Protein AF-A0A8S3QAY2-F1 (afdb_monomer_lite)

Sequence (159 aa):
MSTQTLTEGNKLIISCIGQSYPNITNHDVKWTKHNNETFNRVGVQLVIDNVNRVDNGTFVCSVFLQLTPSVGQSVNVTGRTTVEVDILYRPDVTISPFRDSYKVIENTTNLDLTCNVTDANPAVTSYRWYKDGVKVSTAATYFIPRFTDIIQEVIHVMP

InterPro domains:
  IPR003599 Immunoglobulin domain subtype [SM00409] (1-86)
  IPR007110 Immunoglobulin-like domain [PS50835] (1-78)
  IPR007110 Immunoglobulin-like domain [PS50835] (91-133)
  IPR013783 Immunoglobulin-like fold [G3DSA:2.60.40.10] (1-94)
  IPR013783 Immunoglobulin-like fold [G3DSA:2.60.40.10] (99-152)
  IPR036179 Immunoglobulin-like domain superfamily [SSF48726] (2-93)
  IPR036179 Immunoglobulin-like domain superfamily [SSF48726] (83-149)
  IPR051275 Cellular adhesion and signaling domain-containing protein [PTHR11640] (77-138)

pLDDT: mean 84.82, std 16.23, range [32.09, 97.81]

Radius of gyration: 26.42 Å; chains: 1; bounding box: 57×22×81 Å

Foldseek 3Di:
DAEAEEEFQAKDKDFQADDDVVHFFQQQKWKDFPPDPPDIDTGRIDIDHGDDPVNFFKMKIKGWDWADDPDDDIDIDIDMDMYGYHYFYAWDKDWPPDDQDDPDDAQPDKDKIAIDTPDGVPDDDWDWDDDPNHTQDTDRIDIDHGPHDDDPDDDDDDD

Structure (mmCIF, N/CA/C/O backbone):
data_AF-A0A8S3QAY2-F1
#
_entry.id   AF-A0A8S3QAY2-F1
#
loop_
_atom_site.group_PDB
_atom_site.id
_atom_site.type_symbol
_atom_site.label_atom_id
_atom_site.label_alt_id
_atom_site.label_comp_id
_atom_site.label_asym_id
_atom_site.label_entity_id
_atom_site.label_seq_id
_atom_site.pdbx_PDB_ins_code
_atom_site.Cartn_x
_atom_site.Cartn_y
_atom_site.Cartn_z
_atom_site.occupancy
_atom_site.B_iso_or_equiv
_atom_site.auth_seq_id
_atom_site.auth_comp_id
_atom_site.auth_asym_id
_atom_site.auth_atom_id
_atom_site.pdbx_PDB_model_num
ATOM 1 N N . MET A 1 1 ? 3.871 9.816 -14.149 1.00 63.91 1 MET A N 1
ATOM 2 C CA . MET A 1 1 ? 3.629 9.058 -12.907 1.00 63.91 1 MET A CA 1
ATOM 3 C C . MET A 1 1 ? 2.186 8.594 -12.953 1.00 63.91 1 MET A C 1
ATOM 5 O O . MET A 1 1 ? 1.332 9.421 -13.245 1.00 63.91 1 MET A O 1
ATOM 9 N N . SER A 1 2 ? 1.943 7.294 -12.800 1.00 87.81 2 SER A N 1
ATOM 10 C CA . SER A 1 2 ? 0.599 6.693 -12.800 1.00 87.81 2 SER A CA 1
ATOM 11 C C . SER A 1 2 ? 0.316 6.102 -11.424 1.00 87.81 2 SER A C 1
ATOM 13 O O . SER A 1 2 ? 1.262 5.681 -10.762 1.00 87.81 2 SER A O 1
ATOM 15 N N . THR A 1 3 ? -0.953 6.013 -11.034 1.00 94.12 3 THR A N 1
ATOM 16 C CA . THR A 1 3 ? -1.374 5.393 -9.769 1.00 94.12 3 THR A CA 1
ATOM 17 C C . THR A 1 3 ? -2.348 4.256 -10.056 1.00 94.12 3 THR A C 1
ATOM 19 O O . THR A 1 3 ? -3.220 4.391 -10.913 1.00 94.12 3 THR A O 1
ATOM 22 N N . GLN A 1 4 ? -2.180 3.133 -9.364 1.00 94.62 4 GLN A N 1
ATOM 23 C CA . GLN A 1 4 ? -3.029 1.953 -9.458 1.00 94.62 4 GLN A CA 1
ATOM 24 C C . GLN A 1 4 ? -3.521 1.582 -8.062 1.00 94.62 4 GLN A C 1
ATOM 26 O O . GLN A 1 4 ? -2.732 1.146 -7.227 1.00 94.62 4 GLN A O 1
ATOM 31 N N . THR A 1 5 ? -4.825 1.713 -7.834 1.00 97.25 5 THR A N 1
ATOM 32 C CA . THR A 1 5 ? -5.457 1.339 -6.564 1.00 97.25 5 THR A CA 1
ATOM 33 C C . THR A 1 5 ? -6.107 -0.038 -6.679 1.00 97.25 5 THR A C 1
ATOM 35 O O . THR A 1 5 ? -6.793 -0.316 -7.667 1.00 97.25 5 THR A O 1
ATOM 38 N N . LEU A 1 6 ? -5.878 -0.908 -5.694 1.00 97.12 6 LEU A N 1
ATOM 39 C CA . LEU A 1 6 ? -6.388 -2.285 -5.635 1.00 97.12 6 LEU A CA 1
ATOM 40 C C . LEU A 1 6 ? -6.747 -2.665 -4.201 1.00 97.12 6 LEU A C 1
ATOM 42 O O . LEU A 1 6 ? -6.189 -2.111 -3.264 1.00 97.12 6 LEU A O 1
ATOM 46 N N . THR A 1 7 ? -7.623 -3.649 -4.014 1.00 97.25 7 THR A N 1
ATOM 47 C CA . THR A 1 7 ? -7.874 -4.235 -2.689 1.00 97.25 7 THR A CA 1
ATOM 48 C C . THR A 1 7 ? -6.945 -5.427 -2.448 1.00 97.25 7 THR A C 1
ATOM 50 O O . THR A 1 7 ? -6.655 -6.191 -3.370 1.00 97.25 7 THR A O 1
ATOM 53 N N . GLU A 1 8 ? -6.481 -5.604 -1.210 1.00 96.44 8 GLU A N 1
ATOM 54 C CA . GLU A 1 8 ? -5.754 -6.802 -0.770 1.00 96.44 8 GLU A CA 1
ATOM 55 C C . GLU A 1 8 ? -6.505 -8.078 -1.189 1.00 96.44 8 GLU A C 1
ATOM 57 O O . GLU A 1 8 ? -7.731 -8.160 -1.087 1.00 96.44 8 GLU A O 1
ATOM 62 N N . GLY A 1 9 ? -5.785 -9.060 -1.733 1.00 96.44 9 GLY A N 1
ATOM 63 C CA . GLY A 1 9 ? -6.392 -10.222 -2.386 1.00 96.44 9 GLY A CA 1
ATOM 64 C C . GLY A 1 9 ? -6.452 -10.136 -3.913 1.00 96.44 9 GLY A C 1
ATOM 65 O O . GLY A 1 9 ? -6.621 -11.157 -4.576 1.00 96.44 9 GLY A O 1
ATOM 66 N N . ASN A 1 10 ? -6.377 -8.936 -4.499 1.00 97.75 10 ASN A N 1
ATOM 67 C CA . ASN A 1 10 ? -6.538 -8.755 -5.945 1.00 97.75 10 ASN A CA 1
ATOM 68 C C . ASN A 1 10 ? -5.273 -9.109 -6.741 1.00 97.75 10 ASN A C 1
ATOM 70 O O . ASN A 1 10 ? -4.155 -9.124 -6.228 1.00 97.75 10 ASN A O 1
ATOM 74 N N . LYS A 1 11 ? -5.463 -9.337 -8.044 1.00 97.75 11 LYS A N 1
ATOM 75 C CA . LYS A 1 11 ? -4.377 -9.538 -9.001 1.00 97.75 11 LYS A CA 1
ATOM 76 C C . LYS A 1 11 ? -3.943 -8.206 -9.609 1.00 97.75 11 LYS A C 1
ATOM 78 O O . LYS A 1 11 ? -4.739 -7.530 -10.257 1.00 97.75 11 LYS A O 1
ATOM 83 N N . LEU A 1 12 ? -2.668 -7.867 -9.451 1.00 97.06 12 LEU A N 1
ATOM 84 C CA . LEU A 1 12 ? -2.023 -6.721 -10.087 1.00 97.06 12 LEU A CA 1
ATOM 85 C C . LEU A 1 12 ? -1.343 -7.150 -11.387 1.00 97.06 12 LEU A C 1
ATOM 87 O O . LEU A 1 12 ? -0.593 -8.127 -11.412 1.00 97.06 12 LEU A O 1
ATOM 91 N N . ILE A 1 13 ? -1.567 -6.380 -12.453 1.00 96.56 13 ILE A N 1
ATOM 92 C CA . ILE A 1 13 ? -0.866 -6.516 -13.733 1.00 96.56 13 ILE A CA 1
ATOM 93 C C . ILE A 1 13 ? -0.481 -5.115 -14.205 1.00 96.56 13 ILE A C 1
ATOM 95 O O . ILE A 1 13 ? -1.352 -4.318 -14.545 1.00 96.56 13 ILE A O 1
ATOM 99 N N . ILE A 1 14 ? 0.817 -4.820 -14.257 1.00 95.25 14 ILE A N 1
ATOM 100 C CA . ILE A 1 14 ? 1.334 -3.551 -14.786 1.00 95.25 14 ILE A CA 1
ATOM 101 C C . ILE A 1 14 ? 2.198 -3.845 -16.000 1.00 95.25 14 ILE A C 1
ATOM 103 O O . ILE A 1 14 ? 3.107 -4.664 -15.925 1.00 95.25 14 ILE A O 1
ATOM 107 N N . SER A 1 15 ? 1.941 -3.160 -17.112 1.00 94.44 15 SER A N 1
ATOM 108 C CA . SER A 1 15 ? 2.753 -3.292 -18.324 1.00 94.44 15 SER A CA 1
ATOM 109 C C . SER A 1 15 ? 3.717 -2.116 -18.444 1.00 94.44 15 SER A C 1
ATOM 111 O O . SER A 1 15 ? 3.296 -0.961 -18.403 1.00 94.44 15 SER A O 1
ATOM 113 N N . CYS A 1 16 ? 5.003 -2.404 -18.616 1.00 92.75 16 CYS A N 1
ATOM 114 C CA . CYS A 1 16 ? 5.998 -1.408 -18.972 1.00 92.75 16 CYS A CA 1
ATOM 115 C C . CYS A 1 16 ? 6.211 -1.432 -20.478 1.00 92.75 16 CYS A C 1
ATOM 117 O O . CYS A 1 16 ? 6.880 -2.309 -21.023 1.00 92.75 16 CYS A O 1
ATOM 119 N N . ILE A 1 17 ? 5.589 -0.466 -21.141 1.00 86.31 17 ILE A N 1
ATOM 120 C CA . ILE A 1 17 ? 5.590 -0.338 -22.592 1.00 86.31 17 ILE A CA 1
ATOM 121 C C . ILE A 1 17 ? 6.274 0.964 -22.998 1.00 86.31 17 ILE A C 1
ATOM 123 O O . ILE A 1 17 ? 6.199 1.973 -22.298 1.00 86.31 17 ILE A O 1
ATOM 127 N N . GLY A 1 18 ? 6.934 0.935 -24.149 1.00 83.12 18 GLY A N 1
ATOM 128 C CA . GLY A 1 18 ? 7.606 2.082 -24.741 1.00 83.12 18 GLY A CA 1
ATOM 129 C C . GLY A 1 18 ? 7.755 1.888 -26.245 1.00 83.12 18 GLY A C 1
ATOM 130 O O . GLY A 1 18 ? 7.721 0.762 -26.739 1.00 83.12 18 GLY A O 1
ATOM 131 N N . GLN A 1 19 ? 7.889 2.991 -26.976 1.00 82.25 19 GLN A N 1
ATOM 132 C CA . GLN A 1 19 ? 8.158 2.967 -28.411 1.00 82.25 19 GLN A CA 1
ATOM 133 C C . GLN A 1 19 ? 9.674 2.927 -28.624 1.00 82.25 19 GLN A C 1
ATOM 135 O O . GLN A 1 19 ? 10.370 3.874 -28.263 1.00 82.25 19 GLN A O 1
ATOM 140 N N . SER A 1 20 ? 10.194 1.841 -29.194 1.00 81.38 20 SER A N 1
ATOM 141 C CA . SER A 1 20 ? 11.617 1.710 -29.513 1.00 81.38 20 SER A CA 1
ATOM 142 C C . SER A 1 20 ? 11.841 0.872 -30.767 1.00 81.38 20 SER A C 1
ATOM 144 O O . SER A 1 20 ? 11.003 0.056 -31.145 1.00 81.38 20 SER A O 1
ATOM 146 N N . TYR A 1 21 ? 13.004 1.063 -31.389 1.00 81.25 21 TYR A N 1
ATOM 147 C CA . TYR A 1 21 ? 13.533 0.175 -32.417 1.00 81.25 21 TYR A CA 1
ATOM 148 C C . TYR A 1 21 ? 14.968 -0.213 -32.025 1.00 81.25 21 TYR A C 1
ATOM 150 O O . TYR A 1 21 ? 15.817 0.679 -31.955 1.00 81.25 21 TYR A O 1
ATOM 158 N N . PRO A 1 22 ? 15.261 -1.496 -31.745 1.00 82.25 22 PRO A N 1
ATOM 159 C CA . PRO A 1 22 ? 14.370 -2.662 -31.813 1.00 82.25 22 PRO A CA 1
ATOM 160 C C . PRO A 1 22 ? 13.240 -2.644 -30.764 1.00 82.25 22 PRO A C 1
ATOM 162 O O . PRO A 1 22 ? 13.277 -1.861 -29.813 1.00 82.25 22 PRO A O 1
ATOM 165 N N . ASN A 1 23 ? 12.224 -3.493 -30.960 1.00 87.56 23 ASN A N 1
ATOM 166 C CA . ASN A 1 23 ? 11.104 -3.638 -30.024 1.00 87.56 23 ASN A CA 1
ATOM 167 C C . ASN A 1 23 ? 11.593 -4.134 -28.659 1.00 87.56 23 ASN A C 1
ATOM 169 O O . ASN A 1 23 ? 12.436 -5.025 -28.590 1.00 87.56 23 ASN A O 1
ATOM 173 N N . ILE A 1 24 ? 11.001 -3.597 -27.594 1.00 90.00 24 ILE A N 1
ATOM 174 C CA . ILE A 1 24 ? 11.281 -4.006 -26.215 1.00 90.00 24 ILE A CA 1
ATOM 175 C C . ILE A 1 24 ? 10.868 -5.468 -26.011 1.00 90.00 24 ILE A C 1
ATOM 177 O O . ILE A 1 24 ? 9.734 -5.853 -26.306 1.00 90.00 24 ILE A O 1
ATOM 181 N N . THR A 1 25 ? 11.774 -6.265 -25.456 1.00 90.88 25 THR A N 1
ATOM 182 C CA . THR A 1 25 ? 11.544 -7.657 -25.066 1.00 90.88 25 THR A CA 1
ATOM 183 C C . THR A 1 25 ? 11.556 -7.820 -23.545 1.00 90.88 25 THR A C 1
ATOM 185 O O . THR A 1 25 ? 11.903 -6.911 -22.793 1.00 90.88 25 THR A O 1
ATOM 188 N N . ASN A 1 26 ? 11.201 -9.013 -23.060 1.00 90.56 26 ASN A N 1
ATOM 189 C CA . ASN A 1 26 ? 11.211 -9.313 -21.625 1.00 90.56 26 ASN A CA 1
ATOM 190 C C . ASN A 1 26 ? 12.586 -9.135 -20.968 1.00 90.56 26 ASN A C 1
ATOM 192 O O . ASN A 1 26 ? 12.640 -8.785 -19.793 1.00 90.56 26 ASN A O 1
ATOM 196 N N . HIS A 1 27 ? 13.676 -9.363 -21.703 1.00 91.06 27 HIS A N 1
ATOM 197 C CA . HIS A 1 27 ? 15.036 -9.255 -21.170 1.00 91.06 27 HIS A CA 1
ATOM 198 C C . HIS A 1 27 ? 15.501 -7.807 -20.998 1.00 91.06 27 HIS A C 1
ATOM 200 O O . HIS A 1 27 ? 16.413 -7.550 -20.214 1.00 91.06 27 HIS A O 1
ATOM 206 N N . ASP A 1 28 ? 14.839 -6.871 -21.674 1.00 92.75 28 ASP A N 1
ATOM 207 C CA . ASP A 1 28 ? 15.185 -5.453 -21.648 1.00 92.75 28 ASP A CA 1
ATOM 208 C C . ASP A 1 28 ? 14.541 -4.732 -20.456 1.00 92.75 28 ASP A C 1
ATOM 210 O O . ASP A 1 28 ? 14.937 -3.619 -20.118 1.00 92.75 28 ASP A O 1
ATOM 214 N N . VAL A 1 29 ? 13.545 -5.345 -19.805 1.00 95.56 29 VAL A N 1
ATOM 215 C CA . VAL A 1 29 ? 12.730 -4.708 -18.762 1.00 95.56 29 VAL A CA 1
ATOM 216 C C . VAL A 1 29 ? 13.031 -5.278 -17.383 1.00 95.56 29 VAL A C 1
ATOM 218 O O . VAL A 1 29 ? 12.907 -6.479 -17.141 1.00 95.56 29 VAL A O 1
ATOM 221 N N . LYS A 1 30 ? 13.336 -4.382 -16.444 1.00 96.06 30 LYS A N 1
ATOM 222 C CA . LYS A 1 30 ? 13.533 -4.673 -15.026 1.00 96.06 30 LYS A CA 1
ATOM 223 C C . LYS A 1 30 ? 12.588 -3.842 -14.170 1.00 96.06 30 LYS A C 1
ATOM 225 O O . LYS A 1 30 ? 12.517 -2.623 -14.312 1.00 96.06 30 LYS A O 1
ATOM 230 N N . TRP A 1 31 ? 11.945 -4.494 -13.217 1.00 97.25 31 TRP A N 1
ATOM 231 C CA . TRP A 1 31 ? 11.141 -3.867 -12.181 1.00 97.25 31 TRP A CA 1
ATOM 232 C C . TRP A 1 31 ? 11.886 -3.872 -10.856 1.00 97.25 31 TRP A C 1
ATOM 234 O O . TRP A 1 31 ? 12.366 -4.916 -10.408 1.00 97.25 31 TRP A O 1
ATOM 244 N N . THR A 1 32 ? 11.933 -2.715 -10.211 1.00 96.94 32 THR A N 1
ATOM 245 C CA . THR A 1 32 ? 12.406 -2.554 -8.834 1.00 96.94 32 THR A CA 1
ATOM 246 C C . THR A 1 32 ? 11.345 -1.843 -8.004 1.00 96.94 32 THR A C 1
ATOM 248 O O . THR A 1 32 ? 10.442 -1.208 -8.550 1.00 96.94 32 THR A O 1
ATOM 251 N N . LYS A 1 33 ? 11.428 -1.947 -6.678 1.00 96.19 33 LYS A N 1
ATOM 252 C CA . LYS A 1 33 ? 10.531 -1.233 -5.764 1.00 96.19 33 LYS A CA 1
ATOM 253 C C . LYS A 1 33 ? 11.327 -0.203 -4.969 1.00 96.19 33 LYS A C 1
ATOM 255 O O . LYS A 1 33 ? 12.425 -0.484 -4.493 1.00 96.19 33 LYS A O 1
ATOM 260 N N . HIS A 1 34 ? 10.790 1.006 -4.855 1.00 94.06 34 HIS A N 1
ATOM 261 C CA . HIS A 1 34 ? 11.400 2.064 -4.058 1.00 94.06 34 HIS A CA 1
ATOM 262 C C . HIS A 1 34 ? 11.502 1.605 -2.594 1.00 94.06 34 HIS A C 1
ATOM 264 O O . HIS A 1 34 ? 10.545 1.051 -2.056 1.00 94.06 34 HIS A O 1
ATOM 270 N N . ASN A 1 35 ? 12.665 1.803 -1.966 1.00 89.06 35 ASN A N 1
ATOM 271 C CA . ASN A 1 35 ? 12.968 1.392 -0.588 1.00 89.06 35 ASN A CA 1
ATOM 272 C C . ASN A 1 35 ? 12.902 -0.123 -0.331 1.00 89.06 35 ASN A C 1
ATOM 274 O O . ASN A 1 35 ? 12.859 -0.553 0.817 1.00 89.06 35 ASN A O 1
ATOM 278 N N . ASN A 1 36 ? 12.919 -0.945 -1.384 1.00 92.19 36 ASN A N 1
ATOM 279 C CA . ASN A 1 36 ? 13.039 -2.391 -1.258 1.00 92.19 36 ASN A CA 1
ATOM 280 C C . ASN A 1 36 ? 14.022 -2.933 -2.302 1.00 92.19 36 ASN A C 1
ATOM 282 O O . ASN A 1 36 ? 13.648 -3.295 -3.418 1.00 92.19 36 ASN A O 1
ATOM 286 N N . GLU A 1 37 ? 15.291 -3.015 -1.903 1.00 86.31 37 GLU A N 1
ATOM 287 C CA . GLU A 1 37 ? 16.395 -3.479 -2.755 1.00 86.31 37 GLU A CA 1
ATOM 288 C C . GLU A 1 37 ? 16.275 -4.956 -3.153 1.00 86.31 37 GLU A C 1
ATOM 290 O O . GLU A 1 37 ? 16.819 -5.373 -4.175 1.00 86.31 37 GLU A O 1
ATOM 295 N N . THR A 1 38 ? 15.532 -5.750 -2.378 1.00 92.56 38 THR A N 1
ATOM 296 C CA . THR A 1 38 ? 15.336 -7.181 -2.655 1.00 92.56 38 THR A CA 1
ATOM 297 C C . THR A 1 38 ? 14.304 -7.430 -3.753 1.00 92.56 38 THR A C 1
ATOM 299 O O . THR A 1 38 ? 14.307 -8.490 -4.386 1.00 92.56 38 THR A O 1
ATOM 302 N N . PHE A 1 39 ? 13.426 -6.458 -4.019 1.00 95.19 39 PHE A N 1
ATOM 303 C CA . PHE A 1 39 ? 12.423 -6.592 -5.061 1.00 95.19 39 PHE A CA 1
ATOM 304 C C . PHE A 1 39 ? 13.054 -6.400 -6.441 1.00 95.19 39 PHE A C 1
ATOM 306 O O . PHE A 1 39 ? 13.385 -5.289 -6.858 1.00 95.19 39 PHE A O 1
ATOM 313 N N . ASN A 1 40 ? 13.172 -7.505 -7.172 1.00 95.69 40 ASN A N 1
ATOM 314 C CA . ASN A 1 40 ? 13.641 -7.520 -8.546 1.00 95.69 40 ASN A CA 1
ATOM 315 C C . ASN A 1 40 ? 12.791 -8.491 -9.373 1.00 95.69 40 ASN A C 1
ATOM 317 O O . ASN A 1 40 ? 12.661 -9.672 -9.027 1.00 95.69 40 ASN A O 1
ATOM 321 N N . ARG A 1 41 ? 12.202 -7.997 -10.461 1.00 96.62 41 ARG A N 1
ATOM 322 C CA . ARG A 1 41 ? 11.463 -8.803 -11.443 1.00 96.62 41 ARG A CA 1
ATOM 323 C C . ARG A 1 41 ? 11.880 -8.397 -12.850 1.00 96.62 41 ARG A C 1
ATOM 325 O O . ARG A 1 41 ? 12.257 -7.254 -13.082 1.00 96.62 41 ARG A O 1
ATOM 332 N N . VAL A 1 42 ? 11.819 -9.342 -13.778 1.00 95.56 42 VAL A N 1
ATOM 333 C CA . VAL A 1 42 ? 12.184 -9.146 -15.185 1.00 95.56 42 VAL A CA 1
ATOM 334 C C . VAL A 1 42 ? 10.975 -9.491 -16.040 1.00 95.56 42 VAL A C 1
ATOM 336 O O . VAL A 1 42 ? 10.250 -10.431 -15.717 1.00 95.56 42 VAL A O 1
ATOM 339 N N . GLY A 1 43 ? 10.764 -8.729 -17.109 1.00 95.62 43 GLY A N 1
ATOM 340 C CA . GLY A 1 43 ? 9.648 -8.921 -18.028 1.00 95.62 43 GLY A CA 1
ATOM 341 C C . GLY A 1 43 ? 8.854 -7.647 -18.283 1.00 95.62 43 GLY A C 1
ATOM 342 O O . GLY A 1 43 ? 8.787 -6.743 -17.447 1.00 95.62 43 GLY A O 1
ATOM 343 N N . VAL A 1 44 ? 8.213 -7.591 -19.452 1.00 94.56 44 VAL A N 1
ATOM 344 C CA . VAL A 1 44 ? 7.405 -6.434 -19.872 1.00 94.56 44 VAL A CA 1
ATOM 345 C C . VAL A 1 44 ? 6.182 -6.221 -18.980 1.00 94.56 44 VAL A C 1
ATOM 347 O O . VAL A 1 44 ? 5.666 -5.109 -18.907 1.00 94.56 44 VAL A O 1
ATOM 350 N N . GLN A 1 45 ? 5.738 -7.257 -18.265 1.00 95.88 45 GLN A N 1
ATOM 351 C CA . GLN A 1 45 ? 4.670 -7.168 -17.278 1.00 95.88 45 GLN A CA 1
ATOM 352 C C . GLN A 1 45 ? 5.174 -7.510 -15.880 1.00 95.88 45 GLN A C 1
ATOM 354 O O . GLN A 1 45 ? 5.858 -8.513 -15.681 1.00 95.88 45 GLN A O 1
ATOM 359 N N . LEU A 1 46 ? 4.773 -6.699 -14.905 1.00 96.75 46 LEU A N 1
ATOM 360 C CA . LEU A 1 46 ? 4.820 -7.050 -13.497 1.00 96.75 46 LEU A CA 1
ATOM 361 C C . LEU A 1 46 ? 3.472 -7.652 -13.102 1.00 96.75 46 LEU A C 1
ATOM 363 O O . LEU A 1 46 ? 2.448 -6.973 -13.181 1.00 96.75 46 LEU A O 1
ATOM 367 N N . VAL A 1 47 ? 3.489 -8.912 -12.669 1.00 96.81 47 VAL A N 1
ATOM 368 C CA . VAL A 1 47 ? 2.301 -9.634 -12.206 1.00 96.81 47 VAL A CA 1
ATOM 369 C C . VAL A 1 47 ? 2.479 -10.020 -10.742 1.00 96.81 47 VAL A C 1
ATOM 371 O O . VAL A 1 47 ? 3.483 -10.634 -10.381 1.00 96.81 47 VAL A O 1
ATOM 374 N N . ILE A 1 48 ? 1.498 -9.666 -9.913 1.00 97.25 48 ILE A N 1
ATOM 375 C CA . ILE A 1 48 ? 1.370 -10.127 -8.526 1.00 97.25 48 ILE A CA 1
ATOM 376 C C . ILE A 1 48 ? -0.045 -10.689 -8.391 1.00 97.25 48 ILE A C 1
ATOM 378 O O . ILE A 1 48 ? -1.013 -9.940 -8.478 1.00 97.25 48 ILE A O 1
ATOM 382 N N . ASP A 1 49 ? -0.180 -12.010 -8.253 1.00 96.62 49 ASP A N 1
ATOM 383 C CA . ASP A 1 49 ? -1.492 -12.676 -8.301 1.00 96.62 49 ASP A CA 1
ATOM 384 C C . ASP A 1 49 ? -2.380 -12.373 -7.091 1.00 96.62 49 ASP A C 1
ATOM 386 O O . ASP A 1 49 ? -3.598 -12.319 -7.231 1.00 96.62 49 ASP A O 1
ATOM 390 N N . ASN A 1 50 ? -1.769 -12.180 -5.924 1.00 96.94 50 ASN A N 1
ATOM 391 C CA . ASN A 1 50 ? -2.453 -11.905 -4.669 1.00 96.94 50 ASN A CA 1
ATOM 392 C C . ASN A 1 50 ? -1.707 -10.787 -3.935 1.00 96.94 50 ASN A C 1
ATOM 394 O O . ASN A 1 50 ? -0.772 -11.053 -3.175 1.00 96.94 50 ASN A O 1
ATOM 398 N N . VAL A 1 51 ? -2.072 -9.539 -4.237 1.00 97.31 51 VAL A N 1
ATOM 399 C CA . VAL A 1 51 ? -1.465 -8.369 -3.597 1.00 97.31 51 VAL A CA 1
ATOM 400 C C . VAL A 1 51 ? -1.835 -8.301 -2.127 1.00 97.31 51 VAL A C 1
ATOM 402 O O . VAL A 1 51 ? -2.969 -8.586 -1.741 1.00 97.31 51 VAL A O 1
ATOM 405 N N . ASN A 1 52 ? -0.888 -7.860 -1.316 1.00 96.31 52 ASN A N 1
ATOM 406 C CA . ASN A 1 52 ? -1.094 -7.603 0.102 1.00 96.31 52 ASN A CA 1
ATOM 407 C C . ASN A 1 52 ? -0.563 -6.218 0.488 1.00 96.31 52 ASN A C 1
ATOM 409 O O . ASN A 1 52 ? 0.090 -5.538 -0.307 1.00 96.31 52 ASN A O 1
ATOM 413 N N . ARG A 1 53 ? -0.825 -5.786 1.723 1.00 95.19 53 ARG A N 1
ATOM 414 C CA . ARG A 1 53 ? -0.418 -4.450 2.191 1.00 95.19 53 ARG A CA 1
ATOM 415 C C . ARG A 1 53 ? 1.087 -4.151 2.094 1.00 95.19 53 ARG A C 1
ATOM 417 O O . ARG A 1 53 ? 1.454 -2.987 1.964 1.00 95.19 53 ARG A O 1
ATOM 424 N N . VAL A 1 54 ? 1.971 -5.159 2.084 1.00 93.88 54 VAL A N 1
ATOM 425 C CA . VAL A 1 54 ? 3.422 -4.937 1.897 1.00 93.88 54 VAL A CA 1
ATOM 426 C C . VAL A 1 54 ? 3.796 -4.627 0.450 1.00 93.88 54 VAL A C 1
ATOM 428 O O . VAL A 1 54 ? 4.896 -4.132 0.192 1.00 93.88 54 VAL A O 1
ATOM 431 N N . ASP A 1 55 ? 2.895 -4.882 -0.502 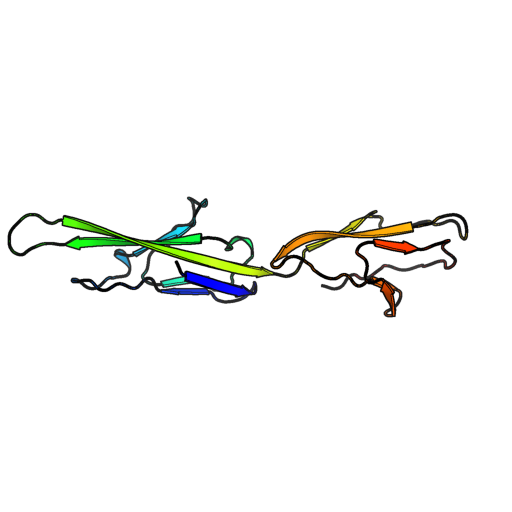1.00 95.31 55 ASP A N 1
ATOM 432 C CA . ASP A 1 55 ? 3.072 -4.519 -1.906 1.00 95.31 55 ASP A CA 1
ATOM 433 C C . ASP A 1 55 ? 2.832 -3.025 -2.146 1.00 95.31 55 ASP A C 1
ATOM 435 O O . ASP A 1 55 ? 3.342 -2.503 -3.137 1.00 95.31 55 ASP A O 1
ATOM 439 N N . ASN A 1 56 ? 2.219 -2.309 -1.194 1.00 95.62 56 ASN A N 1
ATOM 440 C CA . ASN A 1 56 ? 1.995 -0.864 -1.250 1.00 95.62 56 ASN A CA 1
ATOM 441 C C . ASN A 1 56 ? 3.293 -0.073 -1.504 1.00 95.62 56 ASN A C 1
ATOM 443 O O . ASN A 1 56 ? 4.346 -0.381 -0.931 1.00 95.62 56 ASN A O 1
ATOM 447 N N . GLY A 1 57 ? 3.225 0.943 -2.362 1.00 95.69 57 GLY A N 1
ATOM 448 C CA . GLY A 1 57 ? 4.327 1.864 -2.639 1.00 95.69 57 GLY A CA 1
ATOM 449 C C . GLY A 1 57 ? 4.681 2.007 -4.118 1.00 95.69 57 GLY A C 1
ATOM 450 O O . GLY A 1 57 ? 3.925 1.653 -5.020 1.00 95.69 57 GLY A O 1
ATOM 451 N N . THR A 1 58 ? 5.857 2.576 -4.384 1.00 97.31 58 THR A N 1
ATOM 452 C CA . THR A 1 58 ? 6.266 2.946 -5.745 1.00 97.31 58 THR A CA 1
ATOM 453 C C . THR A 1 58 ? 7.099 1.855 -6.409 1.00 97.31 58 THR A C 1
ATOM 455 O O . THR A 1 58 ? 8.195 1.524 -5.948 1.00 97.31 58 THR A O 1
ATOM 458 N N . PHE A 1 59 ? 6.626 1.356 -7.546 1.00 96.94 59 PHE A N 1
ATOM 459 C CA . PHE A 1 59 ? 7.389 0.487 -8.434 1.00 96.94 59 PHE A CA 1
ATOM 460 C C . PHE A 1 59 ? 8.045 1.306 -9.543 1.00 96.94 59 PHE A C 1
ATOM 462 O O . PHE A 1 59 ? 7.484 2.275 -10.060 1.00 96.94 59 PHE A O 1
ATOM 469 N N . VAL A 1 60 ? 9.253 0.904 -9.915 1.00 96.19 60 VAL A N 1
ATOM 470 C CA . VAL A 1 60 ? 10.056 1.524 -10.963 1.00 96.19 60 VAL A CA 1
ATOM 471 C C . VAL A 1 60 ? 10.234 0.506 -12.074 1.00 96.19 60 VAL A C 1
ATOM 473 O O . VAL A 1 60 ? 10.825 -0.551 -11.858 1.00 96.19 60 VAL A O 1
ATOM 476 N N . CYS A 1 61 ? 9.764 0.839 -13.271 1.00 95.81 61 CYS A N 1
ATOM 477 C CA . CYS A 1 61 ? 10.185 0.133 -14.468 1.00 95.81 61 CYS A CA 1
ATOM 478 C C . CYS A 1 61 ? 11.454 0.786 -15.018 1.00 95.81 61 CYS A C 1
ATOM 480 O O . CYS A 1 61 ? 11.501 2.004 -15.203 1.00 95.81 61 CYS A O 1
ATOM 482 N N . SER A 1 62 ? 12.462 -0.029 -15.312 1.00 95.12 62 SER A N 1
ATOM 483 C CA . SER A 1 62 ? 13.658 0.346 -16.058 1.00 95.12 62 SER A CA 1
ATOM 484 C C . SER A 1 62 ? 13.762 -0.492 -17.326 1.00 95.12 62 SER A C 1
ATOM 486 O O . SER A 1 62 ? 13.743 -1.717 -17.255 1.00 95.12 62 SER A O 1
ATOM 488 N N . VAL A 1 63 ? 13.902 0.169 -18.468 1.00 94.94 63 VAL A N 1
ATOM 489 C CA . VAL A 1 63 ? 14.135 -0.452 -19.774 1.00 94.94 63 VAL A CA 1
ATOM 490 C C . VAL A 1 63 ? 15.579 -0.192 -20.177 1.00 94.94 63 VAL A C 1
ATOM 492 O O . VAL A 1 63 ? 16.003 0.963 -20.157 1.00 94.94 63 VAL A O 1
ATOM 495 N N . PHE A 1 64 ? 16.320 -1.228 -20.556 1.00 92.69 64 PHE A N 1
ATOM 496 C CA . PHE A 1 64 ? 17.710 -1.159 -21.000 1.00 92.69 64 PHE A CA 1
ATOM 497 C C . PHE A 1 64 ? 17.795 -1.662 -22.437 1.00 92.69 64 PHE A C 1
ATOM 499 O O . PHE A 1 64 ? 17.474 -2.813 -22.698 1.00 92.69 64 PHE A O 1
ATOM 506 N N . LEU A 1 65 ? 18.230 -0.812 -23.364 1.00 89.88 65 LEU A N 1
ATOM 507 C CA . LEU A 1 65 ? 18.410 -1.191 -24.765 1.00 89.88 65 LEU A CA 1
ATOM 508 C C . LEU A 1 65 ? 19.825 -0.857 -25.217 1.00 89.88 65 LEU A C 1
ATOM 510 O O . LEU A 1 65 ? 20.379 0.176 -24.842 1.00 89.88 65 LEU A O 1
ATOM 514 N N . GLN A 1 66 ? 20.377 -1.705 -26.076 1.00 88.62 66 GLN A N 1
ATOM 515 C CA . GLN A 1 66 ? 21.612 -1.432 -26.795 1.00 88.62 66 GLN A CA 1
ATOM 516 C C . GLN A 1 66 ? 21.266 -1.121 -28.252 1.00 88.62 66 GLN A C 1
ATOM 518 O O . GLN A 1 66 ? 20.788 -1.976 -28.993 1.00 88.62 66 GLN A O 1
ATOM 523 N N . LEU A 1 67 ? 21.481 0.127 -28.656 1.00 86.62 67 LEU A N 1
ATOM 524 C CA . LEU A 1 67 ? 21.225 0.606 -30.007 1.00 86.62 67 LEU A CA 1
ATOM 525 C C . LEU A 1 67 ? 22.510 0.504 -30.823 1.00 86.62 67 LEU A C 1
ATOM 527 O O . LEU A 1 67 ? 23.515 1.125 -30.480 1.00 86.62 67 LEU A O 1
ATOM 531 N N . THR A 1 68 ? 22.481 -0.255 -31.914 1.00 85.81 68 THR A N 1
ATOM 532 C CA . THR A 1 68 ? 23.623 -0.408 -32.824 1.00 85.81 68 THR A CA 1
ATOM 533 C C . THR A 1 68 ? 23.340 0.348 -34.124 1.00 85.81 68 THR A C 1
ATOM 535 O O . THR A 1 68 ? 22.574 -0.145 -34.955 1.00 85.81 68 THR A O 1
ATOM 538 N N . PRO A 1 69 ? 23.903 1.555 -34.315 1.00 84.38 69 PRO A N 1
ATOM 539 C CA . PRO A 1 69 ? 23.709 2.308 -35.546 1.00 84.38 69 PRO A CA 1
ATOM 540 C C . PRO A 1 69 ? 24.449 1.643 -36.714 1.00 84.38 69 PRO A C 1
ATOM 542 O O . PRO A 1 69 ? 25.433 0.932 -36.526 1.00 84.38 69 PRO A O 1
ATOM 545 N N . SER A 1 70 ? 23.996 1.909 -37.942 1.00 85.12 70 SER A N 1
ATOM 546 C CA . SER A 1 70 ? 24.628 1.382 -39.163 1.00 85.12 70 SER A CA 1
ATOM 547 C C . SER A 1 70 ? 26.051 1.907 -39.376 1.00 85.12 70 SER A C 1
ATOM 549 O O . SER A 1 70 ? 26.861 1.264 -40.036 1.00 85.12 70 SER A O 1
ATOM 551 N N . VAL A 1 71 ? 26.350 3.077 -38.810 1.00 84.56 71 VAL A N 1
ATOM 552 C CA . VAL A 1 71 ? 27.675 3.693 -38.779 1.00 84.56 71 VAL A CA 1
ATOM 553 C C . VAL A 1 71 ? 27.908 4.203 -37.359 1.00 84.56 71 VAL A C 1
ATOM 555 O O . VAL A 1 71 ? 27.082 4.944 -36.830 1.00 84.56 71 VAL A O 1
ATOM 558 N N . GLY A 1 72 ? 29.027 3.816 -36.747 1.00 83.25 72 GLY A N 1
ATOM 559 C CA . GLY A 1 72 ? 29.405 4.232 -35.393 1.00 83.25 72 GLY A CA 1
ATOM 560 C C . GLY A 1 72 ? 29.348 3.109 -34.354 1.00 83.25 72 GLY A C 1
ATOM 561 O O . GLY A 1 72 ? 29.175 1.936 -34.676 1.00 83.25 72 GLY A O 1
ATOM 562 N N . GLN A 1 73 ? 29.554 3.479 -33.089 1.00 88.50 73 GLN A N 1
ATOM 563 C CA . GLN A 1 73 ? 29.591 2.547 -31.962 1.00 88.50 73 GLN A CA 1
ATOM 564 C C . GLN A 1 73 ? 28.183 2.284 -31.411 1.00 88.50 73 GLN A C 1
ATOM 566 O O . GLN A 1 73 ? 27.318 3.157 -31.453 1.00 88.50 73 GLN A O 1
ATOM 571 N N . SER A 1 74 ? 27.963 1.087 -30.858 1.00 88.38 74 SER A N 1
ATOM 572 C CA . SER A 1 74 ? 26.730 0.789 -30.121 1.00 88.38 74 SER A CA 1
ATOM 573 C C . SER A 1 74 ? 26.593 1.678 -28.883 1.00 88.38 74 SER A C 1
ATOM 575 O O . SER A 1 74 ? 27.570 1.900 -28.167 1.00 88.38 74 SER A O 1
ATOM 577 N N . VAL A 1 75 ? 25.376 2.141 -28.609 1.00 90.44 75 VAL A N 1
ATOM 578 C CA . VAL A 1 75 ? 25.044 3.012 -27.477 1.00 90.44 75 VAL A CA 1
ATOM 579 C C . VAL A 1 75 ? 24.025 2.320 -26.583 1.00 90.44 75 VAL A C 1
ATOM 581 O O . VAL A 1 75 ? 23.009 1.824 -27.063 1.00 90.44 75 VAL A O 1
ATOM 584 N N . ASN A 1 76 ? 24.266 2.330 -25.274 1.00 90.44 76 ASN A N 1
ATOM 585 C CA . ASN A 1 76 ? 23.294 1.853 -24.295 1.00 90.44 76 ASN A CA 1
ATOM 586 C C . ASN A 1 76 ? 22.364 2.997 -23.891 1.00 90.44 76 ASN A C 1
ATOM 588 O O . ASN A 1 76 ? 22.825 4.049 -23.448 1.00 90.44 76 ASN A O 1
ATOM 592 N N . VAL A 1 77 ? 21.059 2.779 -24.015 1.00 90.69 77 VAL A N 1
ATOM 593 C CA . VAL A 1 77 ? 20.022 3.718 -23.584 1.00 90.69 77 VAL A CA 1
ATOM 594 C C . VAL A 1 77 ? 19.202 3.100 -22.463 1.00 90.69 77 VAL A C 1
ATOM 596 O O . VAL A 1 77 ? 18.962 1.892 -22.424 1.00 90.69 77 VAL A O 1
ATOM 599 N N . THR A 1 78 ? 18.785 3.931 -21.512 1.00 92.56 78 THR A N 1
ATOM 600 C CA . THR A 1 78 ? 17.954 3.493 -20.392 1.00 92.56 78 THR A CA 1
ATOM 601 C C . THR A 1 78 ? 16.766 4.424 -20.228 1.00 92.56 78 THR A C 1
ATOM 603 O O . THR A 1 78 ? 16.940 5.625 -20.037 1.00 92.56 78 THR A O 1
ATOM 606 N N . GLY A 1 79 ? 15.562 3.861 -20.285 1.00 92.12 79 GLY A N 1
ATOM 607 C CA . GLY A 1 79 ? 14.319 4.551 -19.950 1.00 92.12 79 GLY A CA 1
ATOM 608 C C . GLY A 1 79 ? 13.846 4.133 -18.564 1.00 92.12 79 GLY A C 1
ATOM 609 O O . GLY A 1 79 ? 13.967 2.964 -18.204 1.00 92.12 79 GLY A O 1
ATOM 610 N N . ARG A 1 80 ? 13.307 5.063 -17.771 1.00 93.69 80 ARG A N 1
ATOM 611 C CA . ARG A 1 80 ? 12.697 4.739 -16.475 1.00 93.69 80 ARG A CA 1
ATOM 612 C C . ARG A 1 80 ? 11.370 5.450 -16.301 1.00 93.69 80 ARG A C 1
ATOM 614 O O . ARG A 1 80 ? 11.226 6.604 -16.691 1.00 93.69 80 ARG A O 1
ATOM 621 N N . THR A 1 81 ? 10.424 4.767 -15.677 1.00 94.12 81 THR A N 1
ATOM 622 C CA . THR A 1 81 ? 9.151 5.353 -15.259 1.00 94.12 81 THR A CA 1
ATOM 623 C C . THR A 1 81 ? 8.692 4.727 -13.952 1.00 94.12 81 THR A C 1
ATOM 625 O O . THR A 1 81 ? 9.135 3.637 -13.583 1.00 94.12 81 THR A O 1
ATOM 628 N N . THR A 1 82 ? 7.817 5.427 -13.244 1.00 95.62 82 THR A N 1
ATOM 629 C CA . THR A 1 82 ? 7.306 5.007 -11.943 1.00 95.62 82 THR A CA 1
ATOM 630 C C . THR A 1 82 ? 5.792 4.884 -11.951 1.00 95.62 82 THR A C 1
ATOM 632 O O . THR A 1 82 ? 5.074 5.640 -12.619 1.00 95.62 82 THR A O 1
ATOM 635 N N . VAL A 1 83 ? 5.322 3.920 -11.167 1.00 96.31 83 VAL A N 1
ATOM 636 C CA . VAL A 1 83 ? 3.914 3.691 -10.872 1.00 96.31 83 VAL A CA 1
ATOM 637 C C . VAL A 1 83 ? 3.754 3.550 -9.367 1.00 96.31 83 VAL A C 1
ATOM 639 O O . VAL A 1 83 ? 4.512 2.838 -8.710 1.00 96.31 83 VAL A O 1
ATOM 642 N N . GLU A 1 84 ? 2.796 4.274 -8.819 1.00 97.31 84 GLU A N 1
ATOM 643 C CA . GLU A 1 84 ? 2.381 4.132 -7.435 1.00 97.31 84 GLU A CA 1
ATOM 644 C C . GLU A 1 84 ? 1.295 3.066 -7.358 1.00 97.31 84 GLU A C 1
ATOM 646 O O . GLU A 1 84 ? 0.309 3.119 -8.091 1.00 97.31 84 GLU A O 1
ATOM 651 N N . VAL A 1 85 ? 1.506 2.067 -6.514 1.00 97.31 85 VAL A N 1
ATOM 652 C CA . VAL A 1 85 ? 0.522 1.029 -6.235 1.00 97.31 85 VAL A CA 1
ATOM 653 C C . VAL A 1 85 ? -0.010 1.289 -4.842 1.00 97.31 85 VAL A C 1
ATOM 655 O O . VAL A 1 85 ? 0.753 1.222 -3.882 1.00 97.31 85 VAL A O 1
ATOM 658 N N . ASP A 1 86 ? -1.302 1.583 -4.768 1.00 97.50 86 ASP A N 1
ATOM 659 C CA . ASP A 1 86 ? -2.039 1.849 -3.540 1.00 97.50 86 ASP A CA 1
ATOM 660 C C . ASP A 1 86 ? -2.905 0.630 -3.201 1.00 97.50 86 ASP A C 1
ATOM 662 O O . ASP A 1 86 ? -3.856 0.303 -3.918 1.00 97.50 86 ASP A O 1
ATOM 666 N N . ILE A 1 87 ? -2.536 -0.094 -2.144 1.00 97.81 87 ILE A N 1
ATOM 667 C CA . ILE A 1 87 ? -3.264 -1.294 -1.717 1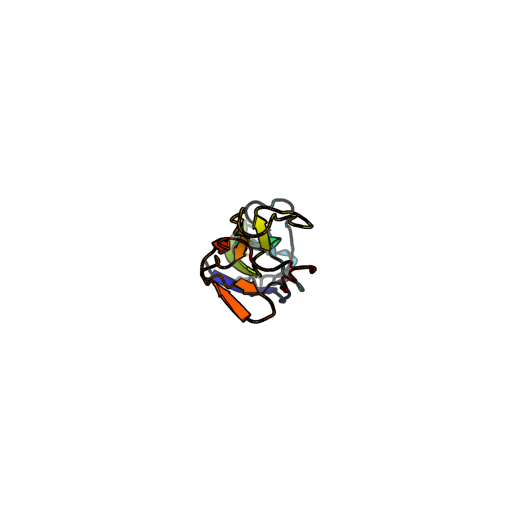.00 97.81 87 ILE A CA 1
ATOM 668 C C . ILE A 1 87 ? -4.198 -0.941 -0.567 1.00 97.81 87 ILE A C 1
ATOM 670 O O . ILE A 1 87 ? -3.745 -0.604 0.524 1.00 97.81 87 ILE A O 1
ATOM 674 N N . LEU A 1 88 ? -5.499 -1.074 -0.806 1.00 97.06 88 LEU A N 1
ATOM 675 C CA . LEU A 1 88 ? -6.555 -0.908 0.182 1.00 97.06 88 LEU A CA 1
ATOM 676 C C . LEU A 1 88 ? -6.723 -2.198 0.984 1.00 97.06 88 LEU A C 1
ATOM 678 O O . LEU A 1 88 ? -6.851 -3.285 0.414 1.00 97.06 88 LEU A O 1
ATOM 682 N N . TYR A 1 89 ? -6.772 -2.081 2.304 1.00 95.81 89 TYR A N 1
ATOM 683 C CA . TYR A 1 89 ? -6.928 -3.210 3.216 1.00 95.81 89 TYR A CA 1
ATOM 684 C C . TYR A 1 89 ? -7.750 -2.810 4.439 1.00 95.81 89 TYR A C 1
ATOM 686 O O . TYR A 1 89 ? -7.857 -1.636 4.803 1.00 95.81 89 TYR A O 1
ATOM 694 N N . ARG A 1 90 ? -8.373 -3.810 5.069 1.00 94.00 90 ARG A N 1
ATOM 695 C CA . ARG A 1 90 ? -9.203 -3.578 6.254 1.00 94.00 90 ARG A CA 1
ATOM 696 C C . ARG A 1 90 ? -8.353 -3.063 7.426 1.00 94.00 90 ARG A C 1
ATOM 698 O O . ARG A 1 90 ? -7.192 -3.457 7.533 1.00 94.00 90 ARG A O 1
ATOM 705 N N . PRO A 1 91 ? -8.926 -2.248 8.322 1.00 94.12 91 PRO A N 1
ATOM 706 C CA . PRO A 1 91 ? -8.239 -1.830 9.531 1.00 94.12 91 PRO A CA 1
ATOM 707 C C . PRO A 1 91 ? -7.897 -3.017 10.431 1.00 94.12 91 PRO A C 1
ATOM 709 O O . PRO A 1 91 ? -8.747 -3.870 10.686 1.00 94.12 91 PRO A O 1
ATOM 712 N N . ASP A 1 92 ? -6.693 -3.012 10.983 1.00 93.56 92 ASP A N 1
ATOM 713 C CA . ASP A 1 92 ? -6.365 -3.803 12.158 1.00 93.56 92 ASP A CA 1
ATOM 714 C C . ASP A 1 92 ? -6.678 -2.966 13.401 1.00 93.56 92 ASP A C 1
ATOM 716 O O . ASP A 1 92 ? -6.312 -1.788 13.492 1.00 93.56 92 ASP A O 1
ATOM 720 N N . VAL A 1 93 ? -7.393 -3.566 14.352 1.00 90.81 93 VAL A N 1
ATOM 721 C CA . VAL A 1 93 ? -7.872 -2.875 15.551 1.00 90.81 93 VAL A CA 1
ATOM 722 C C . VAL A 1 93 ? -7.530 -3.639 16.819 1.00 90.81 93 VAL A C 1
ATOM 724 O O . VAL A 1 93 ? -7.487 -4.867 16.849 1.00 90.81 93 VAL A O 1
ATOM 727 N N . THR A 1 94 ? -7.326 -2.892 17.897 1.00 90.31 94 THR A N 1
ATOM 728 C CA . THR A 1 94 ? -7.159 -3.414 19.256 1.00 90.31 94 THR A CA 1
ATOM 729 C C . THR A 1 94 ? -8.080 -2.661 20.206 1.00 90.31 94 THR A C 1
ATOM 731 O O . THR A 1 94 ? -8.406 -1.499 19.972 1.00 90.31 94 THR A O 1
ATOM 734 N N . ILE A 1 95 ? -8.511 -3.305 21.290 1.00 88.50 95 ILE A N 1
ATOM 735 C CA . ILE A 1 95 ? -9.338 -2.659 22.316 1.00 88.50 95 ILE A CA 1
ATOM 736 C C . ILE A 1 95 ? -8.488 -2.406 23.560 1.00 88.50 95 ILE A C 1
ATOM 738 O O . ILE A 1 95 ? -7.796 -3.306 24.035 1.00 88.50 95 ILE A O 1
ATOM 742 N N . SER A 1 96 ? -8.550 -1.184 24.090 1.00 86.56 96 SER A N 1
ATOM 743 C CA . SER A 1 96 ? -7.903 -0.794 25.343 1.00 86.56 96 SER A CA 1
ATOM 744 C C . SER A 1 96 ? -8.924 -0.288 26.375 1.00 86.56 96 SER A C 1
ATOM 746 O O . SER A 1 96 ? -9.773 0.520 25.996 1.00 86.56 96 SER A O 1
ATOM 748 N N . PRO A 1 97 ? -8.804 -0.660 27.662 1.00 81.94 97 PRO A N 1
ATOM 749 C CA . PRO A 1 97 ? -7.862 -1.656 28.164 1.00 81.94 97 PRO A CA 1
ATOM 750 C C . PRO A 1 97 ? -8.140 -3.042 27.553 1.00 81.94 97 PRO A C 1
ATOM 752 O O . PRO A 1 97 ? -9.251 -3.334 27.117 1.00 81.94 97 PRO A O 1
ATOM 755 N N . PHE A 1 98 ? -7.105 -3.874 27.443 1.00 68.94 98 PHE A N 1
ATOM 756 C CA . PHE A 1 98 ? -7.269 -5.262 27.013 1.00 68.94 98 PHE A CA 1
ATOM 757 C C . PHE A 1 98 ? -7.333 -6.138 28.260 1.00 68.94 98 PHE A C 1
ATOM 759 O O . PHE A 1 98 ? -6.371 -6.178 29.032 1.00 68.94 98 PHE A O 1
ATOM 766 N N . ARG A 1 99 ? -8.466 -6.807 28.482 1.00 66.75 99 ARG A N 1
ATOM 767 C CA . ARG A 1 99 ? -8.629 -7.821 29.530 1.00 66.75 99 ARG A CA 1
ATOM 768 C C . ARG A 1 99 ? -9.569 -8.912 29.033 1.00 66.75 99 ARG A C 1
ATOM 770 O O . ARG A 1 99 ? -10.627 -8.593 28.502 1.00 66.75 99 ARG A O 1
ATOM 777 N N . ASP A 1 100 ? -9.208 -10.172 29.276 1.00 59.53 100 ASP A N 1
ATOM 778 C CA . ASP A 1 100 ? -10.036 -11.338 28.918 1.00 59.53 100 ASP A CA 1
ATOM 779 C C . ASP A 1 100 ? -11.386 -11.329 29.647 1.00 59.53 100 ASP A C 1
ATOM 781 O O . ASP A 1 100 ? -12.393 -11.824 29.148 1.00 59.53 100 ASP A O 1
ATOM 785 N N . SER A 1 101 ? -11.413 -10.749 30.848 1.00 59.22 101 SER A N 1
ATOM 786 C CA . SER A 1 101 ? -12.640 -10.460 31.579 1.00 59.22 101 SER A CA 1
ATOM 787 C C . SER A 1 101 ? -12.463 -9.235 32.467 1.00 59.22 101 SER A C 1
ATOM 789 O O . SER A 1 101 ? -11.410 -9.010 33.074 1.00 59.22 101 SER A O 1
ATOM 791 N N . TYR A 1 102 ? -13.525 -8.444 32.563 1.00 61.56 102 TYR A N 1
ATOM 792 C CA . TYR A 1 102 ? -13.635 -7.369 33.535 1.00 61.56 102 TYR A CA 1
ATOM 793 C C . TYR A 1 102 ? -14.413 -7.892 34.737 1.00 61.56 102 TYR A C 1
ATOM 795 O O . TYR A 1 102 ? -15.613 -8.134 34.649 1.00 61.56 102 TYR A O 1
ATOM 803 N N . LYS A 1 103 ? -13.736 -8.078 35.876 1.00 56.12 103 LYS A N 1
ATOM 804 C CA . LYS A 1 103 ? -14.428 -8.246 37.158 1.00 56.12 103 LYS A CA 1
ATOM 805 C C . LYS A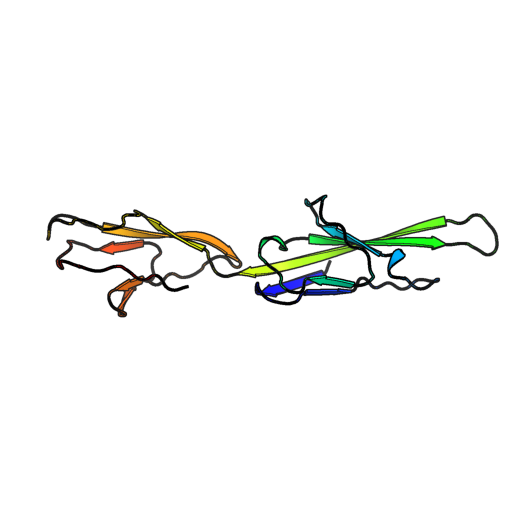 1 103 ? -14.810 -6.865 37.650 1.00 56.12 103 LYS A C 1
ATOM 807 O O . LYS A 1 103 ? -13.945 -6.101 38.072 1.00 56.12 103 LYS A O 1
ATOM 812 N N . VAL A 1 104 ? -16.091 -6.552 37.546 1.00 59.56 104 VAL A N 1
ATOM 813 C CA . VAL A 1 104 ? -16.621 -5.254 37.938 1.00 59.56 104 VAL A CA 1
ATOM 814 C C . VAL A 1 104 ? -17.470 -5.422 39.189 1.00 59.56 104 VAL A C 1
ATOM 816 O O . VAL A 1 104 ? -18.239 -6.373 39.297 1.00 59.56 104 VAL A O 1
ATOM 819 N N . ILE A 1 105 ? -17.309 -4.508 40.143 1.00 58.25 105 ILE A N 1
ATOM 820 C CA . ILE A 1 105 ? -18.237 -4.381 41.265 1.00 58.25 105 ILE A CA 1
ATOM 821 C C . ILE A 1 105 ? -19.376 -3.486 40.773 1.00 58.25 105 ILE A C 1
ATOM 823 O O . ILE A 1 105 ? -19.136 -2.334 40.387 1.00 58.25 105 ILE A O 1
ATOM 827 N N . GLU A 1 106 ? -20.596 -4.024 40.768 1.00 58.62 106 GLU A N 1
ATOM 828 C CA . GLU A 1 106 ? -21.800 -3.302 40.347 1.00 58.62 106 GLU A CA 1
ATOM 829 C C . GLU A 1 106 ? -21.861 -1.907 40.975 1.00 58.62 106 GLU A C 1
ATOM 831 O O . GLU A 1 106 ? -21.520 -1.716 42.144 1.00 58.62 106 GLU A O 1
ATOM 836 N N . ASN A 1 107 ? -22.292 -0.918 40.191 1.00 57.50 107 ASN A N 1
ATOM 837 C CA . ASN A 1 107 ? -22.508 0.461 40.644 1.00 57.50 107 ASN A CA 1
ATOM 838 C C . ASN A 1 107 ? -21.278 1.224 41.177 1.00 57.50 107 ASN A C 1
ATOM 840 O O . ASN A 1 107 ? -21.441 2.325 41.705 1.00 57.50 107 ASN A O 1
ATOM 844 N N . THR A 1 108 ? -20.054 0.710 41.015 1.00 60.12 108 THR A N 1
ATOM 845 C CA . THR A 1 108 ? -18.842 1.391 41.528 1.00 60.12 108 THR A CA 1
ATOM 846 C C . THR A 1 108 ? -17.789 1.699 40.472 1.00 60.12 108 THR A C 1
ATOM 848 O O . THR A 1 108 ? -16.981 2.603 40.671 1.00 60.12 108 THR A O 1
ATOM 851 N N . THR A 1 109 ? -17.788 0.982 39.347 1.00 66.88 109 THR A N 1
ATOM 852 C CA . THR A 1 109 ? -16.728 1.106 38.339 1.00 66.88 109 THR A CA 1
ATOM 853 C C . THR A 1 109 ? -17.299 1.630 37.027 1.00 66.88 109 THR A C 1
ATOM 855 O O . THR A 1 109 ? -18.305 1.120 36.529 1.00 66.88 109 THR A O 1
ATOM 858 N N . ASN A 1 110 ? -16.645 2.646 36.470 1.00 75.38 110 ASN A N 1
ATOM 859 C CA . ASN A 1 110 ? -16.845 3.075 35.090 1.00 75.38 110 ASN A CA 1
ATOM 860 C C . ASN A 1 110 ? -15.791 2.388 34.216 1.00 75.38 110 ASN A C 1
ATOM 862 O O . ASN A 1 110 ? -14.660 2.196 34.671 1.00 75.38 110 ASN A O 1
ATOM 866 N N . LEU A 1 111 ? -16.149 2.031 32.982 1.00 78.06 111 LEU A N 1
ATOM 867 C CA . LEU A 1 111 ? -15.193 1.499 32.010 1.00 78.06 111 LEU A CA 1
ATOM 868 C C . LEU A 1 111 ? -15.223 2.324 30.737 1.00 78.06 111 LEU A C 1
ATOM 870 O O . LEU A 1 111 ? -16.287 2.561 30.162 1.00 78.06 111 LEU A O 1
ATOM 874 N N . ASP A 1 112 ? -14.026 2.642 30.272 1.00 84.94 112 ASP A N 1
ATOM 875 C CA . ASP A 1 112 ? -13.801 3.287 28.994 1.00 84.94 112 ASP A CA 1
ATOM 876 C C . ASP A 1 112 ? -13.197 2.230 28.081 1.00 84.94 112 ASP A C 1
ATOM 878 O O . ASP A 1 112 ? -12.055 1.810 28.275 1.00 84.94 112 ASP A O 1
ATOM 882 N N . LEU A 1 113 ? -13.979 1.758 27.114 1.00 86.75 113 LEU A N 1
ATOM 883 C CA . LEU A 1 113 ? -13.478 0.875 26.069 1.00 86.75 113 LEU A CA 1
ATOM 884 C C . LEU A 1 113 ? -13.108 1.724 24.862 1.00 86.75 113 LEU A C 1
ATOM 886 O O . LEU A 1 113 ? -13.967 2.370 24.271 1.00 86.75 113 LEU A O 1
ATOM 890 N N . THR A 1 114 ? -11.839 1.716 24.476 1.00 89.75 114 THR A N 1
ATOM 891 C CA . THR A 1 114 ? -11.342 2.458 23.313 1.00 89.75 114 THR A CA 1
ATOM 892 C C . THR A 1 114 ? -10.911 1.490 22.225 1.00 89.75 114 THR A C 1
ATOM 894 O O . THR A 1 114 ? -10.151 0.562 22.487 1.00 89.75 114 THR A O 1
ATOM 897 N N . CYS A 1 115 ? -11.397 1.714 21.005 1.00 89.19 115 CYS A N 1
ATOM 898 C CA . CYS A 1 115 ? -11.004 0.980 19.812 1.00 89.19 115 CYS A CA 1
ATOM 899 C C . CYS A 1 115 ? -9.858 1.742 19.149 1.00 89.19 115 CYS A C 1
ATOM 901 O O . CYS A 1 115 ? -10.049 2.850 18.646 1.00 89.19 115 CYS A O 1
ATOM 903 N N . ASN A 1 116 ? -8.665 1.160 19.184 1.00 90.94 116 ASN A N 1
ATOM 904 C CA . ASN A 1 116 ? -7.463 1.727 18.598 1.00 90.94 116 ASN A CA 1
ATOM 905 C C . ASN A 1 116 ? -7.207 1.076 17.245 1.00 90.94 116 ASN A C 1
ATOM 907 O O . ASN A 1 116 ? -7.103 -0.147 17.155 1.00 90.94 116 ASN A O 1
ATOM 911 N N . VAL A 1 117 ? -7.056 1.896 16.211 1.00 93.81 117 VAL A N 1
ATOM 912 C CA . VAL A 1 117 ? -6.649 1.449 14.876 1.00 93.81 117 VAL A CA 1
ATOM 913 C C . VAL A 1 117 ? -5.126 1.375 14.843 1.00 93.81 117 VAL A C 1
ATOM 915 O O . VAL A 1 117 ? -4.463 2.386 15.066 1.00 93.81 117 VAL A O 1
ATOM 918 N N . THR A 1 118 ? -4.567 0.190 14.598 1.00 93.31 118 THR A N 1
ATOM 919 C CA . THR A 1 118 ? -3.110 -0.014 14.528 1.00 93.31 118 THR A CA 1
ATOM 920 C C . THR A 1 118 ? -2.566 0.152 13.117 1.00 93.31 118 THR A C 1
ATOM 922 O O . THR A 1 118 ? -1.437 0.600 12.951 1.00 93.31 118 THR A O 1
ATOM 925 N N . ASP A 1 119 ? -3.362 -0.197 12.109 1.00 93.44 119 ASP A N 1
ATOM 926 C CA . ASP A 1 119 ? -3.024 -0.054 10.694 1.00 93.44 119 ASP A CA 1
ATOM 927 C C . ASP A 1 119 ? -4.321 -0.024 9.874 1.00 93.44 119 ASP A C 1
ATOM 929 O O . ASP A 1 119 ? -5.265 -0.731 10.215 1.00 93.44 119 ASP A O 1
ATOM 933 N N . ALA A 1 120 ? -4.401 0.803 8.833 1.00 94.38 120 ALA A N 1
ATOM 934 C CA . ALA A 1 120 ? -5.554 0.880 7.933 1.00 94.38 120 ALA A CA 1
ATOM 935 C C . ALA A 1 120 ? -5.208 1.664 6.662 1.00 94.38 120 ALA A C 1
ATOM 937 O O . ALA A 1 120 ? -4.590 2.728 6.746 1.00 94.38 120 ALA A O 1
ATOM 938 N N . ASN A 1 121 ? -5.700 1.203 5.510 1.00 95.38 121 ASN A N 1
ATOM 939 C CA . ASN A 1 121 ? -5.691 1.990 4.280 1.00 95.38 121 ASN A CA 1
ATOM 940 C C . ASN A 1 121 ? -7.011 1.809 3.501 1.00 95.38 121 ASN A C 1
ATOM 942 O O . ASN A 1 121 ? -7.281 0.705 3.020 1.00 95.38 121 ASN A O 1
ATOM 946 N N . PRO A 1 122 ? -7.842 2.858 3.349 1.00 95.75 122 PRO A N 1
ATOM 947 C CA . PRO A 1 122 ? -7.616 4.234 3.794 1.00 95.75 122 PRO A CA 1
ATOM 948 C C . PRO A 1 122 ? -7.763 4.397 5.314 1.00 95.75 122 PRO A C 1
ATOM 950 O O . PRO A 1 122 ? -8.223 3.498 6.019 1.00 95.75 122 PRO A O 1
ATOM 953 N N . ALA A 1 123 ? -7.397 5.577 5.820 1.00 92.81 123 ALA A N 1
ATOM 954 C CA . ALA A 1 123 ? -7.563 5.913 7.229 1.00 92.81 123 ALA A CA 1
ATOM 955 C C . ALA A 1 123 ? -9.030 5.774 7.683 1.00 92.81 123 ALA A C 1
ATOM 957 O O . ALA A 1 123 ? -9.965 6.166 6.979 1.00 92.81 123 ALA A O 1
ATOM 958 N N . VAL A 1 124 ? -9.229 5.240 8.890 1.00 92.25 124 VAL A N 1
ATOM 959 C CA . VAL A 1 124 ? -10.560 5.050 9.481 1.00 92.25 124 VAL A CA 1
ATOM 960 C C . VAL A 1 124 ? -11.207 6.397 9.791 1.00 92.25 124 VAL A C 1
ATOM 962 O O . VAL A 1 124 ? -10.622 7.249 10.455 1.00 92.25 124 VAL A O 1
ATOM 965 N N . THR A 1 125 ? -12.457 6.563 9.361 1.00 92.25 125 THR A N 1
ATOM 966 C CA . THR A 1 125 ? -13.232 7.803 9.543 1.00 92.25 125 THR A CA 1
ATOM 967 C C . THR A 1 125 ? -14.445 7.647 10.456 1.00 92.25 125 THR A C 1
ATOM 969 O O . THR A 1 125 ? -15.072 8.641 10.818 1.00 92.25 125 THR A O 1
ATOM 972 N N . SER A 1 126 ? -14.811 6.420 10.841 1.00 92.12 126 SER A N 1
ATOM 973 C CA . SER A 1 126 ? -15.985 6.176 11.683 1.00 92.12 126 SER A CA 1
ATOM 974 C C . SER A 1 126 ? -15.824 4.945 12.567 1.00 92.12 126 SER A C 1
ATOM 976 O O . SER A 1 126 ? -15.182 3.973 12.177 1.00 92.12 126 SER A O 1
ATOM 978 N N . TYR A 1 127 ? -16.458 4.989 13.738 1.00 91.25 127 TYR A N 1
ATOM 979 C CA . TYR A 1 127 ? -16.477 3.907 14.718 1.00 91.25 127 TYR A CA 1
ATOM 980 C C . TYR A 1 127 ? -17.917 3.478 14.986 1.00 91.25 127 TYR A C 1
ATOM 982 O O . TYR A 1 127 ? -18.855 4.271 14.854 1.00 91.25 127 TYR A O 1
ATOM 990 N N . ARG A 1 128 ? -18.108 2.209 15.357 1.00 91.88 128 ARG A N 1
ATOM 991 C CA . ARG A 1 128 ? -19.396 1.676 15.812 1.00 91.88 128 ARG A CA 1
ATOM 992 C C . ARG A 1 128 ? -19.153 0.646 16.907 1.00 91.88 128 ARG A C 1
ATOM 994 O O . ARG A 1 128 ? -18.435 -0.321 16.685 1.00 91.88 128 ARG A O 1
ATOM 1001 N N . TRP A 1 129 ? -19.781 0.850 18.057 1.00 89.75 129 TRP A N 1
ATOM 1002 C CA . TRP A 1 129 ? -19.794 -0.106 19.160 1.00 89.75 129 TRP A CA 1
ATOM 1003 C C . TRP A 1 129 ? -21.141 -0.800 19.232 1.00 89.75 129 TRP A C 1
ATOM 1005 O O . TRP A 1 129 ? -22.176 -0.145 19.077 1.00 89.75 129 TRP A O 1
ATOM 1015 N N . TYR A 1 130 ? -21.119 -2.098 19.518 1.00 85.25 130 TYR A N 1
ATOM 1016 C CA . TYR A 1 130 ? -22.309 -2.917 19.700 1.00 85.25 130 TYR A CA 1
ATOM 1017 C C . TYR A 1 130 ? -22.235 -3.653 21.039 1.00 85.25 130 TYR A C 1
ATOM 1019 O O . TYR A 1 130 ? -21.184 -4.179 21.396 1.00 85.25 130 TYR A O 1
ATOM 1027 N N . LYS A 1 131 ? -23.356 -3.690 21.760 1.00 80.50 131 LYS A N 1
ATOM 1028 C CA . LYS A 1 131 ? -23.591 -4.543 22.931 1.00 80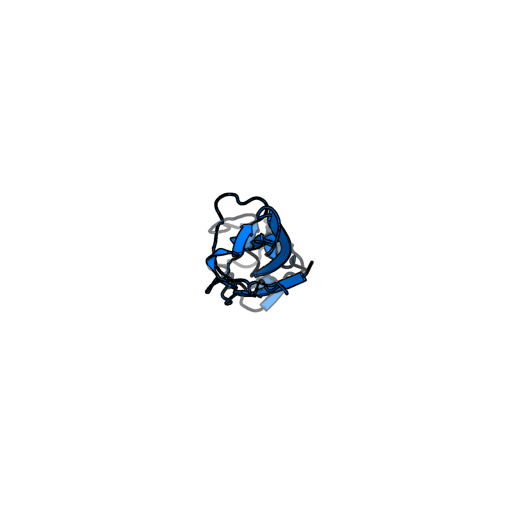.50 131 LYS A CA 1
ATOM 1029 C C . LYS A 1 131 ? -24.791 -5.420 22.586 1.00 80.50 131 LYS A C 1
ATOM 1031 O O . LYS A 1 131 ? -25.832 -4.882 22.219 1.00 80.50 131 LYS A O 1
ATOM 1036 N N . ASP A 1 132 ? -24.623 -6.740 22.610 1.00 81.69 132 ASP A N 1
ATOM 1037 C CA . ASP A 1 132 ? -25.692 -7.712 22.320 1.00 81.69 132 ASP A CA 1
ATOM 1038 C C . ASP A 1 132 ? -26.400 -7.470 20.970 1.00 81.69 132 ASP A C 1
ATOM 1040 O O . ASP A 1 132 ? -27.619 -7.543 20.839 1.00 81.69 132 ASP A O 1
ATOM 1044 N N . GLY A 1 133 ? -25.622 -7.101 19.945 1.00 84.75 133 GL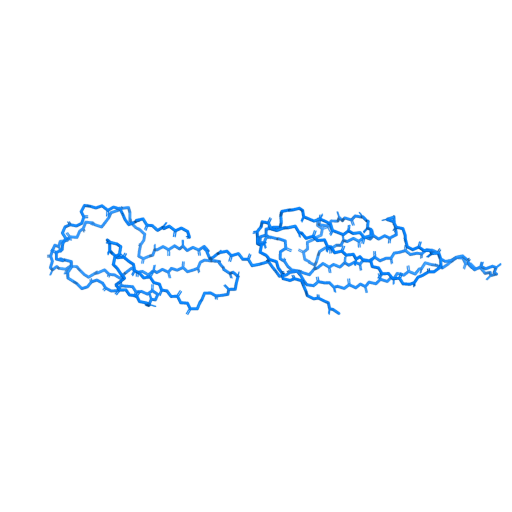Y A N 1
ATOM 1045 C CA . GLY A 1 133 ? -26.133 -6.775 18.607 1.00 84.75 133 GLY A CA 1
ATOM 1046 C C . GLY A 1 133 ? -26.784 -5.391 18.480 1.00 84.75 133 GLY A C 1
ATOM 1047 O O . GLY A 1 133 ? -27.090 -4.959 17.368 1.00 84.75 133 GLY A O 1
ATOM 1048 N N . VAL A 1 134 ? -26.938 -4.644 19.576 1.00 85.62 134 VAL A N 1
ATOM 1049 C CA . VAL A 1 134 ? -27.494 -3.287 19.581 1.00 85.62 134 VAL A CA 1
ATOM 1050 C C . VAL A 1 134 ? -26.370 -2.259 19.531 1.00 85.62 134 VAL A C 1
ATOM 1052 O O . VAL A 1 134 ? -25.418 -2.311 20.306 1.00 85.62 134 VAL A O 1
ATOM 1055 N N . LYS A 1 135 ? -26.473 -1.292 18.617 1.00 86.50 135 LYS A N 1
ATOM 1056 C CA . LYS A 1 135 ? -25.492 -0.208 18.485 1.00 86.50 135 LYS A CA 1
ATOM 1057 C C . LYS A 1 135 ? -25.561 0.733 19.695 1.00 86.50 135 LYS A C 1
ATOM 1059 O O . LYS A 1 135 ? -26.602 1.338 19.931 1.00 86.50 135 LYS A O 1
ATOM 1064 N N . VAL A 1 136 ? -24.440 0.917 20.395 1.00 88.44 136 VAL A N 1
ATOM 1065 C CA . VAL A 1 136 ? -24.351 1.713 21.638 1.00 88.44 136 VAL A CA 1
ATOM 1066 C C . VAL A 1 136 ? -23.509 2.986 21.521 1.00 88.44 136 VAL A C 1
ATOM 1068 O O . VAL A 1 136 ? -23.714 3.918 22.291 1.00 88.44 136 VAL A O 1
ATOM 1071 N N . SER A 1 137 ? -22.580 3.070 20.563 1.00 88.06 137 SER A N 1
ATOM 1072 C CA . SER A 1 137 ? -21.759 4.275 20.354 1.00 88.06 137 SER A CA 1
ATOM 1073 C C . SER A 1 137 ? -21.254 4.392 18.913 1.00 88.06 137 SER A C 1
ATOM 1075 O O . SER A 1 137 ? -21.172 3.401 18.183 1.00 88.06 137 SER A O 1
ATOM 1077 N N . THR A 1 138 ? -20.924 5.617 18.499 1.00 90.50 138 THR A N 1
ATOM 1078 C CA . THR A 1 138 ? -20.213 5.941 17.245 1.00 90.50 138 THR A CA 1
ATOM 1079 C C . THR A 1 138 ? -18.859 6.612 17.466 1.00 90.50 138 THR A C 1
ATOM 1081 O O . THR A 1 138 ? -18.203 7.009 16.505 1.00 90.50 138 THR A O 1
ATOM 1084 N N . ALA A 1 139 ? -18.458 6.792 18.722 1.00 90.69 139 ALA A N 1
ATOM 1085 C CA . ALA A 1 139 ? -17.165 7.354 19.079 1.00 90.69 139 ALA A CA 1
ATOM 1086 C C . ALA A 1 139 ? -16.093 6.255 19.141 1.00 90.69 139 ALA A C 1
ATOM 1088 O O . ALA A 1 139 ? -16.412 5.076 19.303 1.00 90.69 139 ALA A O 1
ATOM 1089 N N . ALA A 1 140 ? -14.820 6.647 19.044 1.00 89.69 140 ALA A N 1
ATOM 1090 C CA . ALA A 1 140 ? -13.693 5.727 19.222 1.00 89.69 140 ALA A CA 1
ATOM 1091 C C . ALA A 1 140 ? -13.693 5.089 20.623 1.00 89.69 140 ALA A C 1
ATOM 1093 O O . ALA A 1 140 ? -13.397 3.903 20.764 1.00 89.69 140 ALA A O 1
ATOM 1094 N N . THR A 1 141 ? -14.114 5.856 21.633 1.00 90.25 141 THR A N 1
ATOM 1095 C CA . THR A 1 141 ? -14.286 5.398 23.014 1.00 90.25 141 THR A CA 1
ATOM 1096 C C . THR A 1 141 ? -15.765 5.231 23.353 1.00 90.25 141 THR A C 1
ATOM 1098 O O . THR A 1 141 ? -16.577 6.134 23.137 1.00 90.25 141 THR A O 1
ATOM 1101 N N . TYR A 1 142 ? -16.119 4.075 23.906 1.00 89.06 142 TYR A N 1
ATOM 1102 C CA . TYR A 1 142 ? -17.415 3.794 24.501 1.00 89.06 142 TYR A CA 1
ATOM 1103 C C . TYR A 1 142 ? -17.312 3.863 26.025 1.00 89.06 142 TYR A C 1
ATOM 1105 O O . TYR A 1 142 ? -16.628 3.057 26.655 1.00 89.06 142 TYR A O 1
ATOM 1113 N N . PHE A 1 143 ? -17.995 4.854 26.596 1.00 86.19 143 PHE A N 1
ATOM 1114 C CA . PHE A 1 143 ? -18.110 5.052 28.035 1.00 86.19 143 PHE A CA 1
ATOM 1115 C C . PHE A 1 143 ? -19.267 4.221 28.587 1.00 86.19 143 PHE A C 1
ATOM 1117 O O . PHE A 1 143 ? -20.415 4.399 28.170 1.00 86.19 143 PHE A O 1
ATOM 1124 N N . ILE A 1 144 ? -18.971 3.351 29.547 1.00 80.94 144 ILE A N 1
ATOM 1125 C CA . ILE A 1 144 ? -19.964 2.553 30.261 1.00 80.94 144 ILE A CA 1
ATOM 1126 C C . ILE A 1 144 ? -20.062 3.100 31.692 1.00 80.94 144 ILE A C 1
ATOM 1128 O O . ILE A 1 144 ? -19.227 2.758 32.540 1.00 80.94 144 ILE A O 1
ATOM 1132 N N . PRO A 1 145 ? -21.052 3.967 31.981 1.00 72.69 145 PRO A N 1
ATOM 1133 C CA . PRO A 1 145 ? -21.280 4.449 33.334 1.00 72.69 145 PRO A CA 1
ATOM 1134 C C . PRO A 1 145 ? -21.831 3.328 34.202 1.00 72.69 145 PRO A C 1
ATOM 1136 O O . PRO A 1 145 ? -22.788 2.677 33.794 1.00 72.69 145 PRO A O 1
ATOM 1139 N N . ARG A 1 146 ? -21.289 3.187 35.421 1.00 65.12 146 ARG A N 1
ATOM 1140 C CA . ARG A 1 146 ? -21.864 2.381 36.513 1.00 65.12 146 ARG A CA 1
ATOM 1141 C C . ARG A 1 146 ? -22.400 1.036 36.017 1.00 65.12 146 ARG A C 1
ATOM 1143 O O . ARG A 1 146 ? -23.608 0.890 35.895 1.00 65.12 146 ARG A O 1
ATOM 1150 N N . PHE A 1 147 ? -21.520 0.077 35.725 1.00 62.69 147 PHE A N 1
ATOM 1151 C CA . PHE A 1 147 ? -21.932 -1.270 35.296 1.00 62.69 147 PHE A CA 1
ATOM 1152 C C . PHE A 1 147 ? -23.088 -1.790 36.164 1.00 62.69 147 PHE A C 1
ATOM 1154 O O . PHE A 1 147 ? -22.892 -2.041 37.355 1.00 62.69 147 PHE A O 1
ATOM 1161 N N . THR A 1 148 ? -24.282 -1.896 35.576 1.00 49.94 148 THR A N 1
ATOM 1162 C CA . THR A 1 148 ? -25.495 -2.406 36.234 1.00 49.94 148 THR A CA 1
ATOM 1163 C C . THR A 1 148 ? -25.772 -3.868 35.907 1.00 49.94 148 THR A C 1
ATOM 1165 O O . THR A 1 148 ? -26.595 -4.472 36.580 1.00 49.94 148 THR A O 1
ATOM 1168 N N . ASP A 1 149 ? -25.089 -4.437 34.908 1.00 46.19 149 ASP A N 1
ATOM 1169 C CA . ASP A 1 149 ? -25.352 -5.795 34.435 1.00 46.19 149 ASP A CA 1
ATOM 1170 C C . ASP A 1 149 ? -24.102 -6.666 34.594 1.00 46.19 149 ASP A C 1
ATOM 1172 O O . ASP A 1 149 ? -23.036 -6.366 34.046 1.00 46.19 149 ASP A O 1
ATOM 1176 N N . ILE A 1 150 ? -24.249 -7.771 35.322 1.00 40.00 150 ILE A N 1
ATOM 1177 C CA . ILE A 1 150 ? -23.317 -8.899 35.322 1.00 40.00 150 ILE A CA 1
ATOM 1178 C C . ILE A 1 150 ? -23.311 -9.473 33.902 1.00 40.00 150 ILE A C 1
ATOM 1180 O O . ILE A 1 150 ? -24.200 -10.237 33.538 1.00 40.00 150 ILE A O 1
ATOM 1184 N N . ILE A 1 151 ? -22.326 -9.111 33.080 1.00 46.78 151 ILE A N 1
ATOM 1185 C CA . ILE A 1 151 ? -22.146 -9.754 31.776 1.00 46.78 151 ILE A CA 1
ATOM 1186 C C . ILE A 1 151 ? -21.169 -10.913 31.959 1.00 46.78 151 ILE A C 1
ATOM 1188 O O . ILE A 1 151 ? -19.949 -10.752 31.960 1.00 46.78 151 ILE A O 1
ATOM 1192 N N . GLN A 1 152 ? -21.732 -12.103 32.135 1.00 37.03 152 GLN A N 1
ATOM 1193 C CA . GLN A 1 152 ? -21.102 -13.333 31.678 1.00 37.03 152 GLN A CA 1
ATOM 1194 C C . GLN A 1 152 ? -21.261 -13.326 30.153 1.00 37.03 152 GLN A C 1
ATOM 1196 O O . GLN A 1 152 ? -22.338 -13.658 29.688 1.00 37.03 152 GLN A O 1
ATOM 1201 N N . GLU A 1 153 ? -20.264 -12.845 29.402 1.00 40.12 153 GLU A N 1
ATOM 1202 C CA . GLU A 1 153 ? -19.872 -13.338 28.065 1.00 40.12 153 GLU A CA 1
ATOM 1203 C C . GLU A 1 153 ? -19.082 -12.334 27.212 1.00 40.12 153 GLU A C 1
ATOM 1205 O O . GLU A 1 153 ? -19.075 -11.118 27.397 1.00 40.12 153 GLU A O 1
ATOM 1210 N N . VAL A 1 154 ? -18.334 -12.952 26.303 1.00 39.78 154 VAL A N 1
ATOM 1211 C CA . VAL A 1 154 ? -17.263 -12.463 25.443 1.00 39.78 154 VAL A CA 1
ATOM 1212 C C . VAL A 1 154 ? -17.799 -11.513 24.370 1.00 39.78 154 VAL A C 1
ATOM 1214 O O . VAL A 1 154 ? -18.659 -11.887 23.576 1.00 39.78 154 VAL A O 1
ATOM 1217 N N . ILE A 1 155 ? -17.231 -10.307 24.274 1.00 40.84 155 ILE A N 1
ATOM 1218 C CA . ILE A 1 155 ? -17.491 -9.397 23.151 1.00 40.84 155 ILE A CA 1
ATOM 1219 C C . ILE A 1 155 ? -16.825 -9.982 21.900 1.00 40.84 155 ILE A C 1
ATOM 1221 O O . ILE A 1 155 ? -15.602 -9.968 21.765 1.00 40.84 155 ILE A O 1
ATOM 1225 N N . HIS A 1 156 ? -17.635 -10.502 20.978 1.00 33.44 156 HIS A N 1
ATOM 1226 C CA . HIS A 1 156 ? -17.192 -10.826 19.625 1.00 33.44 156 HIS A CA 1
ATOM 1227 C C . HIS A 1 156 ? -16.966 -9.530 18.839 1.00 33.44 156 HIS A C 1
ATOM 1229 O O . HIS A 1 156 ? -17.902 -8.774 18.584 1.00 33.44 156 HIS A O 1
ATOM 1235 N N . VAL A 1 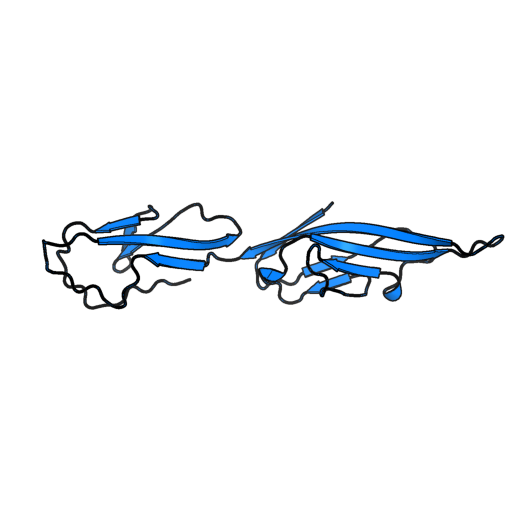157 ? -15.723 -9.297 18.420 1.00 38.38 157 VAL A N 1
ATOM 1236 C CA . VAL A 1 157 ? -15.384 -8.306 17.396 1.00 38.38 157 VAL A CA 1
ATOM 1237 C C . VAL A 1 157 ? -15.204 -9.087 16.094 1.00 38.38 157 VAL A C 1
ATOM 1239 O O . VAL A 1 157 ? -14.231 -9.823 15.952 1.00 38.38 157 VAL A O 1
ATOM 1242 N N . MET A 1 158 ? -16.183 -9.016 15.188 1.00 32.09 158 MET A N 1
ATOM 1243 C CA . MET A 1 158 ? -16.068 -9.611 13.848 1.00 32.09 158 MET A CA 1
ATOM 1244 C C . MET A 1 158 ? -15.403 -8.628 12.861 1.00 32.09 158 MET A C 1
ATOM 1246 O O . MET A 1 158 ? -15.516 -7.419 13.078 1.00 32.09 158 MET A O 1
ATOM 1250 N N . PRO A 1 159 ? -14.690 -9.149 11.836 1.00 39.28 159 PRO A N 1
ATOM 1251 C CA . PRO A 1 159 ? -13.838 -8.385 10.914 1.00 39.28 159 PRO A CA 1
ATOM 1252 C C . PRO A 1 159 ? -14.578 -7.427 9.973 1.00 39.28 159 PRO A C 1
ATOM 1254 O O . PRO A 1 159 ? -15.791 -7.622 9.736 1.00 39.28 159 PRO A O 1
#

Secondary structure (DSSP, 8-state):
-EEEEEETTPPEEEE-----SSPP-GGGEEEEETTEEEEEEESSEEEESS--GGG-EEEEEEEEEEE--SSS--EEEEEEEEEEEEEEEEEEEEEES--S-----TTT--EEEEEEEEEEESPP----EEETTEEEE-SSEEEE-S--S---S------

Organism: Mytilus edulis (NCBI:txid6550)